Protein AF-E1ZUF9-F1 (afdb_monomer_lite)

Secondary structure (DSSP, 8-state):
-PPEEEEETTTTSHHHHHHHHHHHHSTTEEEEE--SSHHHHHHHHHHTT---EESGGGTT--SEEHHHHHHHHHHHHTS-GGGHHHHTT-EEETTEEE--

pLDDT: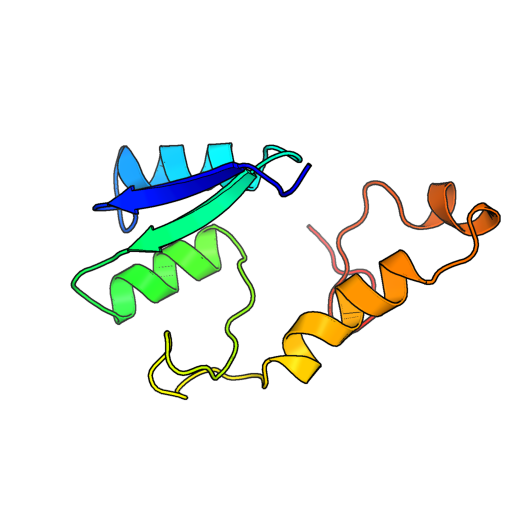 mean 76.31, std 9.72, range [47.28, 91.25]

Sequence (100 aa):
MPPLTAVVTGANKGIGLEIARQLAQHSGTRTVLTARAADRGQAAAAEVKLGYCATDMSSWRGTQSAAQGADTPVWLALLPASENEAITGRFWSGRREEPF

Foldseek 3Di:
DQAAEAEQEPCLDDPSVVVLLVQLVDPRYDYHYDDPDVVSRVVSCVVSPDAFAQDVVNVRPHPHHPCQSCPQVVVVVPDDPVCCVVCPPFDDDPNDTDDD

Radius of gyration: 14.75 Å; chains: 1; bounding box: 31×30×37 Å

Structure (mmCIF, N/CA/C/O backbone):
data_AF-E1ZUF9-F1
#
_entry.id   AF-E1ZUF9-F1
#
loop_
_atom_site.group_PDB
_atom_site.id
_atom_site.type_symbol
_atom_site.label_atom_id
_atom_site.label_alt_id
_atom_site.label_comp_id
_atom_site.label_asym_id
_atom_site.label_entity_id
_atom_site.label_seq_id
_atom_site.pdbx_PDB_ins_code
_atom_site.Cartn_x
_atom_site.Cartn_y
_atom_site.Cartn_z
_atom_site.occupancy
_atom_site.B_iso_or_equiv
_atom_site.auth_seq_id
_atom_site.auth_comp_id
_atom_site.auth_asym_id
_atom_site.auth_atom_id
_atom_site.pdbx_PDB_model_num
ATOM 1 N N . MET A 1 1 ? -19.047 6.386 3.732 1.00 53.34 1 MET A N 1
ATOM 2 C CA . MET A 1 1 ? -18.589 6.970 2.450 1.00 53.34 1 MET A CA 1
ATOM 3 C C . MET A 1 1 ? -17.290 6.286 2.055 1.00 53.34 1 MET A C 1
ATOM 5 O O . MET A 1 1 ? -16.530 5.972 2.964 1.00 53.34 1 MET A O 1
ATOM 9 N N . PRO A 1 2 ? -17.044 6.000 0.765 1.00 54.69 2 PRO A N 1
ATOM 10 C CA . PRO A 1 2 ? -15.747 5.481 0.336 1.00 54.69 2 PRO A CA 1
ATOM 11 C C . PRO A 1 2 ? -14.632 6.491 0.673 1.00 54.69 2 PRO A C 1
ATOM 13 O O . PRO A 1 2 ? -14.899 7.696 0.652 1.00 54.69 2 PRO A O 1
ATOM 16 N N . PRO A 1 3 ? -13.413 6.028 1.005 1.00 65.81 3 PRO A N 1
ATOM 17 C CA . PRO A 1 3 ? -12.301 6.914 1.336 1.00 65.81 3 PRO A CA 1
ATOM 18 C C . PRO A 1 3 ? -11.943 7.804 0.141 1.00 65.81 3 PRO A C 1
ATOM 20 O O . PRO A 1 3 ? -12.025 7.380 -1.017 1.00 65.81 3 PRO A O 1
ATOM 23 N N . LEU A 1 4 ? -11.530 9.041 0.422 1.00 77.75 4 LEU A N 1
ATOM 24 C CA . LEU A 1 4 ? -11.097 9.986 -0.606 1.00 77.75 4 LEU A CA 1
ATOM 25 C C . LEU A 1 4 ? -9.882 9.402 -1.330 1.00 77.75 4 LEU A C 1
ATOM 27 O O . LEU A 1 4 ? -8.925 8.974 -0.694 1.00 77.75 4 LEU A O 1
ATOM 31 N N . THR A 1 5 ? -9.914 9.340 -2.659 1.00 87.44 5 THR A N 1
ATOM 32 C CA . THR A 1 5 ? -8.771 8.835 -3.431 1.00 87.44 5 THR A CA 1
ATOM 33 C C . THR A 1 5 ? -7.912 10.001 -3.892 1.00 87.44 5 THR A C 1
ATOM 35 O O . THR A 1 5 ? -8.398 10.883 -4.597 1.00 87.44 5 THR A O 1
ATOM 38 N N . ALA A 1 6 ? -6.636 9.990 -3.512 1.00 83.31 6 ALA A N 1
ATOM 39 C CA . ALA A 1 6 ? -5.669 11.007 -3.893 1.00 83.31 6 ALA A CA 1
ATOM 40 C C . ALA A 1 6 ? -4.605 10.408 -4.817 1.00 83.31 6 ALA A C 1
ATOM 42 O O . ALA A 1 6 ? -3.889 9.480 -4.438 1.00 83.31 6 ALA A O 1
ATOM 43 N N . VAL A 1 7 ? -4.497 10.949 -6.031 1.00 89.00 7 VAL A N 1
ATOM 44 C CA . VAL A 1 7 ? -3.464 10.570 -7.002 1.00 89.00 7 VAL A CA 1
ATOM 45 C C . VAL A 1 7 ? -2.350 11.602 -6.949 1.00 89.00 7 VAL A C 1
ATOM 47 O O . VAL A 1 7 ? -2.577 12.778 -7.228 1.00 89.00 7 VAL A O 1
ATOM 50 N N . VAL A 1 8 ? -1.142 11.161 -6.610 1.00 84.81 8 VAL A N 1
ATOM 51 C CA . VAL A 1 8 ? 0.019 12.041 -6.494 1.00 84.81 8 VAL A CA 1
ATOM 52 C C . VAL A 1 8 ? 0.949 11.823 -7.684 1.00 84.81 8 VAL A C 1
ATOM 54 O O . VAL A 1 8 ? 1.510 10.741 -7.896 1.00 84.81 8 VAL A O 1
ATOM 57 N N . THR A 1 9 ? 1.099 12.868 -8.496 1.00 82.62 9 THR A N 1
ATOM 58 C CA . THR A 1 9 ? 2.010 12.893 -9.646 1.0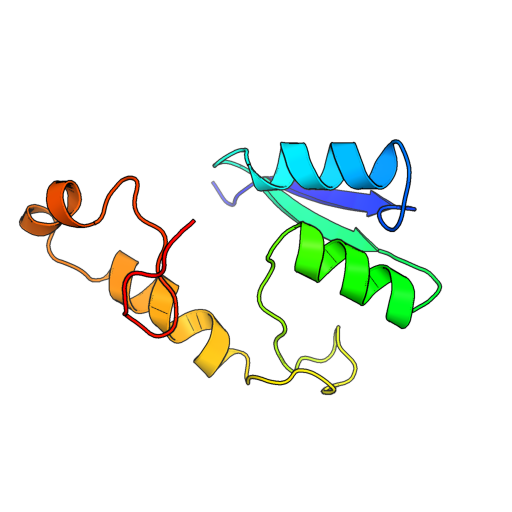0 82.62 9 THR A CA 1
ATOM 59 C C . THR A 1 9 ? 3.407 13.325 -9.234 1.00 82.62 9 THR A C 1
ATOM 61 O O . THR A 1 9 ? 3.557 14.223 -8.411 1.00 82.62 9 THR A O 1
ATOM 64 N N . GLY A 1 10 ? 4.443 12.713 -9.815 1.00 81.31 10 GLY A N 1
ATOM 65 C CA . GLY A 1 10 ? 5.829 13.018 -9.436 1.00 81.31 10 GLY A CA 1
ATOM 66 C C . GLY A 1 10 ? 6.169 12.559 -8.017 1.00 81.31 10 GLY A C 1
ATOM 67 O O . GLY A 1 10 ? 7.095 13.080 -7.403 1.00 81.31 10 GLY A O 1
ATOM 68 N N . ALA A 1 11 ? 5.439 11.567 -7.504 1.00 84.25 11 ALA A N 1
ATOM 69 C CA . ALA A 1 11 ? 5.556 11.087 -6.132 1.00 84.25 11 ALA A CA 1
ATOM 70 C C . ALA A 1 11 ? 6.823 10.252 -5.874 1.00 84.25 11 ALA A C 1
ATOM 72 O O . ALA A 1 11 ? 6.978 9.649 -4.824 1.00 84.25 11 ALA A O 1
ATOM 73 N N . ASN A 1 12 ? 7.749 10.218 -6.833 1.00 82.31 12 ASN A N 1
ATOM 74 C CA . ASN A 1 12 ? 8.996 9.474 -6.737 1.00 82.31 12 ASN A CA 1
ATOM 75 C C . ASN A 1 12 ? 10.152 10.266 -6.098 1.00 82.31 12 ASN A C 1
ATOM 77 O O . ASN A 1 12 ? 11.249 9.723 -6.009 1.00 82.31 12 ASN A O 1
ATOM 81 N N . LYS A 1 13 ? 9.963 11.557 -5.775 1.00 79.62 13 LYS A N 1
ATOM 82 C CA . LYS A 1 13 ? 10.941 12.418 -5.077 1.00 79.62 13 LYS A CA 1
ATOM 83 C C . LYS A 1 13 ? 10.333 13.762 -4.654 1.00 79.62 13 LYS A C 1
ATOM 85 O O . LYS A 1 13 ? 9.312 14.186 -5.194 1.00 79.62 13 LYS A O 1
ATOM 90 N N . GLY A 1 14 ? 11.034 14.487 -3.780 1.00 85.56 14 GLY A N 1
ATOM 91 C CA . GLY A 1 14 ? 10.724 15.880 -3.440 1.00 85.56 14 GLY A CA 1
ATOM 92 C C . GLY A 1 14 ? 9.330 16.051 -2.830 1.00 85.56 14 GLY A C 1
ATOM 93 O O . GLY A 1 14 ? 8.862 15.188 -2.095 1.00 85.56 14 GLY A O 1
ATOM 94 N N . ILE A 1 15 ? 8.651 17.154 -3.160 1.00 76.81 15 ILE A N 1
ATOM 95 C CA . ILE A 1 15 ? 7.352 17.493 -2.557 1.00 76.81 15 ILE A CA 1
ATOM 96 C C . ILE A 1 15 ? 6.252 16.465 -2.856 1.00 76.81 15 ILE A C 1
ATOM 98 O O . ILE A 1 15 ? 5.407 16.211 -2.006 1.00 76.81 15 ILE A O 1
ATOM 102 N N . GLY A 1 16 ? 6.281 15.822 -4.028 1.00 83.56 16 GLY A N 1
ATOM 103 C CA . GLY A 1 16 ? 5.302 14.791 -4.381 1.00 83.56 16 GLY A CA 1
ATOM 104 C C . GLY A 1 16 ? 5.417 13.545 -3.500 1.00 83.56 16 GLY A C 1
ATOM 105 O O . GLY A 1 16 ? 4.406 12.951 -3.143 1.00 8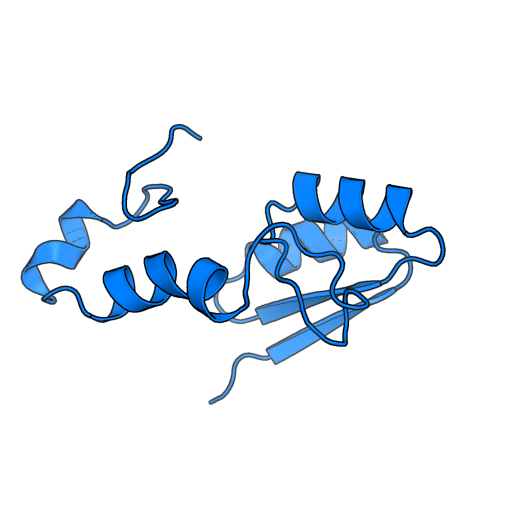3.56 16 GLY A O 1
ATOM 106 N N . LEU A 1 17 ? 6.638 13.160 -3.123 1.00 83.25 17 LEU A N 1
ATOM 107 C CA . LEU A 1 17 ? 6.869 12.035 -2.215 1.00 83.25 17 LEU A CA 1
ATOM 108 C C . LEU A 1 17 ? 6.382 12.359 -0.795 1.00 83.25 17 LEU A C 1
ATOM 110 O O . LEU A 1 17 ? 5.677 11.551 -0.196 1.00 83.25 17 LEU A O 1
ATOM 114 N N . GLU A 1 18 ? 6.667 13.563 -0.290 1.00 79.31 18 GLU A N 1
ATOM 115 C CA . GLU A 1 18 ? 6.217 13.976 1.047 1.00 79.31 18 GLU A CA 1
ATOM 116 C C . GLU A 1 18 ? 4.687 14.116 1.128 1.00 79.31 18 GLU A C 1
ATOM 118 O O . GLU A 1 18 ? 4.079 13.672 2.100 1.00 79.31 18 GLU A O 1
ATOM 123 N N . ILE A 1 19 ? 4.038 14.639 0.080 1.00 85.38 19 ILE A N 1
ATOM 124 C CA . ILE A 1 19 ? 2.570 14.663 -0.019 1.00 85.38 19 ILE A CA 1
ATOM 125 C C . ILE A 1 19 ? 2.011 13.236 0.013 1.00 85.38 19 ILE A C 1
ATOM 127 O O . ILE A 1 19 ? 1.074 12.961 0.760 1.00 85.38 19 ILE A O 1
ATOM 131 N N . ALA A 1 20 ? 2.590 12.310 -0.758 1.00 85.94 20 ALA A N 1
ATOM 132 C CA . ALA A 1 20 ? 2.148 10.918 -0.759 1.00 85.94 20 ALA A CA 1
ATOM 133 C C . ALA A 1 20 ? 2.323 10.254 0.618 1.00 85.94 20 ALA A C 1
ATOM 135 O O . ALA A 1 20 ? 1.425 9.542 1.067 1.00 85.94 20 ALA A O 1
ATOM 136 N N . ARG A 1 21 ? 3.428 10.542 1.316 1.00 81.00 21 ARG A N 1
ATOM 137 C CA . ARG A 1 21 ? 3.705 10.060 2.674 1.00 81.00 21 ARG A CA 1
ATOM 138 C C . ARG A 1 21 ? 2.667 10.561 3.682 1.00 81.00 21 ARG A C 1
ATOM 140 O O . ARG A 1 21 ? 2.099 9.758 4.417 1.00 81.00 21 ARG A O 1
ATOM 147 N N . GLN A 1 22 ? 2.376 11.862 3.694 1.00 80.81 22 GLN A N 1
ATOM 148 C CA . GLN A 1 22 ? 1.402 12.457 4.619 1.00 80.81 22 GLN A CA 1
ATOM 149 C C . GLN A 1 22 ? -0.034 12.002 4.336 1.00 80.81 22 GLN A C 1
ATOM 151 O O . GLN A 1 22 ? -0.786 11.715 5.267 1.00 80.81 22 GLN A O 1
ATOM 156 N N . LEU A 1 23 ? -0.413 11.890 3.059 1.00 85.00 23 LEU A N 1
ATOM 157 C CA . LEU A 1 23 ? -1.729 11.384 2.670 1.00 85.00 23 LEU A CA 1
ATOM 158 C C . LEU A 1 23 ? -1.899 9.910 3.046 1.00 85.00 23 LEU A C 1
ATOM 160 O O . LEU A 1 23 ? -2.972 9.529 3.499 1.00 85.00 23 LEU A O 1
ATOM 164 N N . ALA A 1 24 ? -0.852 9.091 2.896 1.00 77.62 24 ALA A N 1
ATOM 165 C CA . ALA A 1 24 ? -0.866 7.688 3.314 1.00 77.62 24 ALA A CA 1
ATOM 166 C C . ALA A 1 24 ? -0.973 7.507 4.842 1.00 77.62 24 ALA A C 1
ATOM 168 O O . ALA A 1 24 ? -1.464 6.478 5.292 1.00 77.62 24 ALA A O 1
ATOM 169 N N . GLN A 1 25 ? -0.559 8.501 5.639 1.00 74.38 25 GLN A N 1
ATOM 170 C CA . GLN A 1 25 ? -0.711 8.501 7.102 1.00 74.38 25 GLN A CA 1
ATOM 171 C C . GLN A 1 25 ? -2.098 8.976 7.573 1.00 74.38 25 GLN A C 1
ATOM 173 O O . GLN A 1 25 ? -2.448 8.777 8.734 1.00 74.38 25 GLN A O 1
ATOM 178 N N . HIS A 1 26 ? -2.899 9.597 6.700 1.00 75.88 26 HIS A N 1
ATOM 179 C CA . HIS A 1 26 ? -4.250 10.050 7.032 1.00 75.88 26 HIS A CA 1
ATOM 180 C C . HIS A 1 26 ? -5.280 8.937 6.805 1.00 75.88 26 HIS A C 1
ATOM 182 O O . HIS A 1 26 ? -5.530 8.518 5.676 1.00 75.88 26 HIS A O 1
ATOM 188 N N . SER A 1 27 ? -5.969 8.534 7.873 1.00 56.94 27 SER A N 1
ATOM 189 C CA . SER A 1 27 ? -6.919 7.407 7.940 1.00 56.94 27 SER A CA 1
ATOM 190 C C . SER A 1 27 ? -8.153 7.509 7.022 1.00 56.94 27 SER A C 1
ATOM 192 O O . SER A 1 27 ? -8.956 6.582 6.973 1.00 56.94 27 SER A O 1
ATOM 194 N N . GLY A 1 28 ? -8.326 8.619 6.296 1.00 70.38 28 GLY A N 1
ATOM 195 C CA . GLY A 1 28 ? -9.455 8.867 5.390 1.00 70.38 28 GLY A CA 1
ATOM 196 C C . GLY A 1 28 ? -9.123 8.806 3.896 1.00 70.38 28 GLY A C 1
ATOM 197 O O . GLY A 1 28 ? -10.029 8.989 3.076 1.00 70.38 28 GLY A O 1
ATOM 198 N N . THR A 1 29 ? -7.859 8.562 3.533 1.00 72.44 29 THR A N 1
ATOM 199 C CA . THR A 1 29 ? -7.385 8.719 2.153 1.00 72.44 29 THR A CA 1
ATOM 200 C C . THR A 1 29 ? -6.800 7.425 1.598 1.00 72.44 29 THR A C 1
ATOM 202 O O . THR A 1 29 ? -5.914 6.813 2.185 1.00 72.44 29 THR A O 1
ATOM 205 N N . ARG A 1 30 ? -7.249 7.027 0.406 1.00 78.44 30 ARG A N 1
ATOM 206 C CA . ARG A 1 30 ? -6.557 6.045 -0.432 1.00 78.44 30 ARG A CA 1
ATOM 207 C C . ARG A 1 30 ? -5.546 6.781 -1.309 1.00 78.44 30 ARG A C 1
ATOM 209 O O . ARG A 1 30 ? -5.932 7.457 -2.262 1.00 78.44 30 ARG A O 1
ATOM 216 N N . THR A 1 31 ? -4.262 6.625 -1.013 1.00 79.12 31 THR A N 1
ATOM 217 C CA . THR A 1 31 ? -3.185 7.304 -1.749 1.00 79.12 31 THR A CA 1
ATOM 218 C C . THR A 1 31 ? -2.652 6.435 -2.884 1.00 79.12 31 THR A C 1
ATOM 220 O O . THR A 1 31 ? -2.305 5.273 -2.683 1.00 79.12 31 THR A O 1
ATOM 223 N N . VAL A 1 32 ? -2.566 7.004 -4.086 1.00 81.94 32 VAL A N 1
ATOM 224 C CA . VAL A 1 32 ? -2.000 6.371 -5.282 1.00 81.94 32 VAL A CA 1
ATOM 225 C C . VAL A 1 32 ? -0.796 7.185 -5.744 1.00 81.94 32 VAL A C 1
ATOM 227 O O . VAL A 1 32 ? -0.933 8.355 -6.103 1.00 81.94 32 VAL A O 1
ATOM 230 N N . LEU A 1 33 ? 0.386 6.567 -5.759 1.00 84.12 33 LEU A N 1
ATOM 231 C CA . LEU A 1 33 ? 1.589 7.174 -6.325 1.00 84.12 33 LEU A CA 1
ATOM 232 C C . LEU A 1 33 ? 1.701 6.871 -7.819 1.00 84.12 33 LEU A C 1
ATOM 234 O O . LEU A 1 33 ? 1.402 5.767 -8.271 1.00 84.12 33 LEU A O 1
ATOM 238 N N . THR A 1 34 ? 2.212 7.840 -8.575 1.00 78.75 34 THR A N 1
ATOM 239 C CA . THR A 1 34 ? 2.574 7.652 -9.983 1.00 78.75 34 THR A CA 1
ATOM 240 C C . THR A 1 34 ? 4.014 8.095 -10.236 1.00 78.75 34 THR A C 1
ATOM 242 O O . THR A 1 34 ? 4.486 9.105 -9.703 1.00 78.75 34 THR A O 1
ATOM 245 N N . ALA A 1 35 ? 4.726 7.338 -11.070 1.00 79.31 35 ALA A N 1
ATOM 246 C CA . ALA A 1 35 ? 6.099 7.619 -11.470 1.00 79.31 35 ALA A CA 1
ATOM 247 C C . ALA A 1 35 ? 6.327 7.177 -12.921 1.00 79.31 35 ALA A C 1
ATOM 249 O O . ALA A 1 35 ? 5.795 6.160 -13.352 1.00 79.31 35 ALA A O 1
ATOM 250 N N . ARG A 1 36 ? 7.147 7.925 -13.672 1.00 78.44 36 ARG A N 1
ATOM 251 C CA . ARG A 1 36 ? 7.534 7.548 -15.049 1.00 78.44 36 ARG A CA 1
ATOM 252 C C . ARG A 1 36 ? 8.526 6.385 -15.092 1.00 78.44 36 ARG A C 1
ATOM 254 O O . ARG A 1 36 ? 8.541 5.632 -16.054 1.00 78.44 36 ARG A O 1
ATOM 261 N N . ALA A 1 37 ? 9.379 6.293 -14.076 1.00 78.56 37 ALA A N 1
ATOM 262 C CA . ALA A 1 37 ? 10.401 5.264 -13.953 1.00 78.56 37 ALA A CA 1
ATOM 263 C C . ALA A 1 37 ? 9.960 4.278 -12.865 1.00 78.56 37 ALA A C 1
ATOM 265 O O . ALA A 1 37 ? 9.717 4.690 -11.726 1.00 78.56 37 ALA A O 1
ATOM 266 N N . ALA A 1 38 ? 9.782 3.013 -13.247 1.00 71.50 38 ALA A N 1
ATOM 267 C CA . ALA A 1 38 ? 9.171 1.994 -12.397 1.00 71.50 38 ALA A CA 1
ATOM 268 C C . ALA A 1 38 ? 10.018 1.689 -11.153 1.00 71.50 38 ALA A C 1
ATOM 270 O O . ALA A 1 38 ? 9.478 1.611 -10.057 1.00 71.50 38 ALA A O 1
ATOM 271 N N . ASP A 1 39 ? 11.338 1.622 -11.314 1.00 73.94 39 ASP A N 1
ATOM 272 C CA . ASP A 1 39 ? 12.332 1.467 -10.247 1.00 73.94 39 ASP A CA 1
ATOM 273 C C . ASP A 1 39 ? 12.200 2.556 -9.168 1.00 73.94 39 ASP A C 1
ATOM 275 O O . ASP A 1 39 ? 12.138 2.276 -7.972 1.00 73.94 39 ASP A O 1
ATOM 279 N N . ARG A 1 40 ? 12.068 3.816 -9.590 1.00 75.81 40 ARG A N 1
ATOM 280 C CA . ARG A 1 40 ? 11.911 4.956 -8.678 1.00 75.81 40 ARG A CA 1
ATOM 281 C C . ARG A 1 40 ? 10.529 5.003 -8.038 1.00 75.81 40 ARG A C 1
ATOM 283 O O . ARG A 1 40 ? 10.402 5.451 -6.904 1.00 75.81 40 ARG A O 1
ATOM 290 N N . GLY A 1 41 ? 9.498 4.564 -8.758 1.00 75.88 41 GLY A N 1
ATOM 291 C CA . GLY A 1 41 ? 8.148 4.420 -8.213 1.00 75.88 41 GLY A CA 1
ATOM 292 C C . GLY A 1 41 ? 8.070 3.328 -7.148 1.00 75.88 41 GLY A C 1
ATOM 293 O O . GLY A 1 41 ? 7.436 3.524 -6.118 1.00 75.88 41 GLY A O 1
ATOM 294 N N . GLN A 1 42 ? 8.764 2.212 -7.364 1.00 67.06 42 GLN A N 1
ATOM 295 C CA . GLN A 1 42 ? 8.857 1.109 -6.409 1.00 67.06 42 GLN A CA 1
ATOM 296 C C . GLN A 1 42 ? 9.627 1.509 -5.153 1.00 67.06 42 GLN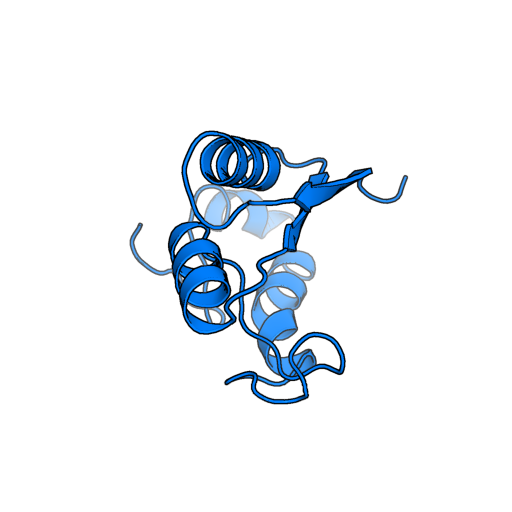 A C 1
ATOM 298 O O . GLN A 1 42 ? 9.152 1.242 -4.054 1.00 67.06 42 GLN A O 1
ATOM 303 N N . ALA A 1 43 ? 10.764 2.195 -5.301 1.00 73.88 43 ALA A N 1
ATOM 304 C CA . ALA A 1 43 ? 11.515 2.720 -4.162 1.00 73.88 43 ALA A CA 1
ATOM 305 C C . ALA A 1 43 ? 10.649 3.658 -3.301 1.00 73.88 43 ALA A C 1
ATOM 307 O O . ALA A 1 43 ? 10.582 3.486 -2.090 1.00 73.88 43 ALA A O 1
ATOM 308 N N . ALA A 1 44 ? 9.907 4.573 -3.934 1.00 75.62 44 ALA A N 1
ATOM 309 C CA . ALA A 1 44 ? 8.984 5.473 -3.245 1.00 75.62 44 ALA A CA 1
ATOM 310 C C . ALA A 1 44 ? 7.806 4.738 -2.578 1.00 75.62 44 ALA A C 1
ATOM 312 O O . ALA A 1 44 ? 7.427 5.062 -1.459 1.00 75.62 44 ALA A O 1
ATOM 313 N N . ALA A 1 45 ? 7.225 3.727 -3.226 1.00 70.81 45 ALA A N 1
ATOM 314 C CA . ALA A 1 45 ? 6.145 2.936 -2.633 1.00 70.81 45 ALA A CA 1
ATOM 315 C C . ALA A 1 45 ? 6.625 2.077 -1.450 1.00 70.81 45 ALA A C 1
ATOM 317 O O . ALA A 1 45 ? 5.880 1.905 -0.489 1.00 70.81 45 ALA A O 1
ATOM 318 N N . ALA A 1 46 ? 7.860 1.566 -1.508 1.00 66.25 46 ALA A N 1
ATOM 319 C CA . ALA A 1 46 ? 8.498 0.833 -0.418 1.00 66.25 46 ALA A CA 1
ATOM 320 C C . ALA A 1 46 ? 8.853 1.757 0.756 1.00 66.25 46 ALA A C 1
ATOM 322 O O . ALA A 1 46 ? 8.615 1.396 1.905 1.00 66.25 46 ALA A O 1
ATOM 323 N N . GLU A 1 47 ? 9.340 2.966 0.470 1.00 65.38 47 GLU A N 1
ATOM 324 C CA . GLU A 1 47 ? 9.542 4.026 1.464 1.00 65.38 47 GLU A CA 1
ATOM 325 C C . GLU A 1 47 ? 8.223 4.394 2.164 1.00 65.38 47 GLU A C 1
ATOM 327 O O . GLU A 1 47 ? 8.184 4.571 3.379 1.00 65.38 47 GLU A O 1
ATOM 332 N N . VAL A 1 48 ? 7.119 4.414 1.411 1.00 63.59 48 VAL A N 1
ATOM 333 C CA . VAL A 1 48 ? 5.760 4.670 1.918 1.00 63.59 48 VAL A CA 1
ATOM 334 C C . VAL A 1 48 ? 5.061 3.369 2.398 1.00 63.59 48 VAL A C 1
ATOM 336 O O . VAL A 1 48 ? 3.903 3.408 2.804 1.00 63.59 48 VAL A O 1
ATOM 339 N N . LYS A 1 49 ? 5.767 2.219 2.406 1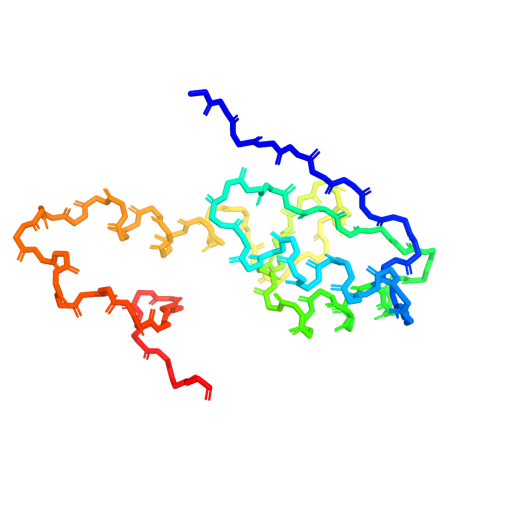.00 56.81 49 LYS A N 1
ATOM 340 C CA . LYS A 1 49 ? 5.312 0.863 2.803 1.00 56.81 49 LYS A CA 1
ATOM 341 C C . LYS A 1 49 ? 3.906 0.482 2.290 1.00 56.81 49 LYS A C 1
ATOM 343 O O . LYS A 1 49 ? 3.054 0.020 3.047 1.00 56.81 49 LYS A O 1
ATOM 348 N N . LEU A 1 50 ? 3.659 0.619 0.987 1.00 56.00 50 LEU A N 1
ATOM 349 C CA . LEU A 1 50 ? 2.440 0.118 0.334 1.00 56.00 50 LEU A CA 1
ATOM 350 C C . LEU A 1 50 ? 2.693 -1.284 -0.259 1.00 56.00 50 LEU A C 1
ATOM 352 O O . LEU A 1 50 ? 3.613 -1.463 -1.055 1.00 56.00 50 LEU A O 1
ATOM 356 N N . GLY A 1 51 ? 1.896 -2.291 0.124 1.00 60.50 51 GLY A N 1
ATOM 357 C CA . GLY A 1 51 ? 2.052 -3.682 -0.337 1.00 60.50 51 GLY A CA 1
ATOM 358 C C . GLY A 1 51 ? 2.030 -3.837 -1.870 1.00 60.50 51 GLY A C 1
ATOM 359 O O . GLY A 1 51 ? 1.168 -3.277 -2.550 1.00 60.50 51 GLY A O 1
ATOM 360 N N . TYR A 1 52 ? 2.968 -4.614 -2.428 1.00 66.25 52 TYR A N 1
ATOM 361 C CA . TYR A 1 52 ? 3.198 -4.724 -3.878 1.00 66.25 52 TYR A CA 1
ATOM 362 C C . TYR A 1 52 ? 2.486 -5.936 -4.510 1.00 66.25 52 TYR A C 1
ATOM 364 O O . TYR A 1 52 ? 3.060 -7.010 -4.705 1.00 66.25 52 TYR A O 1
ATOM 372 N N . CYS A 1 53 ? 1.210 -5.750 -4.852 1.00 72.06 53 CYS A N 1
ATOM 373 C CA . CYS A 1 53 ? 0.365 -6.801 -5.427 1.00 72.06 53 CYS A CA 1
ATOM 374 C C . CYS A 1 53 ? 0.479 -6.908 -6.961 1.00 72.06 53 CYS A C 1
ATOM 376 O O . CYS A 1 53 ? 0.556 -5.902 -7.672 1.00 72.06 53 CYS A O 1
ATOM 378 N N . ALA A 1 54 ? 0.425 -8.132 -7.488 1.00 67.56 54 ALA A N 1
ATOM 379 C CA . ALA A 1 54 ? 0.382 -8.474 -8.904 1.00 67.56 54 ALA A CA 1
ATOM 380 C C . ALA A 1 54 ? -1.035 -8.223 -9.416 1.00 67.56 54 ALA A C 1
ATOM 382 O O . ALA A 1 54 ? -1.963 -8.987 -9.156 1.00 67.56 54 ALA A O 1
ATOM 383 N N . THR A 1 55 ? -1.194 -7.095 -10.092 1.00 65.12 55 THR A N 1
ATOM 384 C CA . THR A 1 55 ? -2.452 -6.614 -10.655 1.00 65.12 55 THR A CA 1
ATOM 385 C C . THR A 1 55 ? -2.160 -6.011 -12.023 1.00 65.12 55 THR A C 1
ATOM 387 O O . THR A 1 55 ? -0.997 -5.796 -12.375 1.00 65.12 55 THR A O 1
ATOM 390 N N . ASP A 1 56 ? -3.202 -5.686 -12.781 1.00 50.41 56 ASP A N 1
ATOM 391 C CA . ASP A 1 56 ? -3.061 -4.970 -14.052 1.00 50.41 56 ASP A CA 1
ATOM 392 C C . ASP A 1 56 ? -2.219 -3.681 -13.905 1.00 50.41 56 ASP A C 1
ATOM 394 O O . ASP A 1 56 ? -1.293 -3.424 -14.674 1.00 50.41 56 ASP A O 1
ATOM 398 N N . MET A 1 57 ? -2.416 -2.947 -12.803 1.00 47.28 57 MET A N 1
ATOM 399 C CA . MET A 1 57 ? -1.684 -1.712 -12.493 1.00 47.28 57 MET A CA 1
ATOM 400 C C . MET A 1 57 ? -0.182 -1.917 -12.235 1.00 47.28 57 MET A C 1
ATOM 402 O O . MET A 1 57 ? 0.590 -0.971 -12.374 1.00 47.28 57 MET A O 1
ATOM 406 N N . SER A 1 58 ? 0.250 -3.128 -11.865 1.00 56.56 58 SER A N 1
ATOM 407 C CA . SER A 1 58 ? 1.668 -3.491 -11.715 1.00 56.56 58 SER A CA 1
ATOM 408 C C . SER A 1 58 ? 2.197 -4.314 -12.893 1.00 56.56 58 SER A C 1
ATOM 410 O O . SER A 1 58 ? 3.282 -4.893 -12.807 1.00 56.56 58 SER A O 1
ATOM 412 N N . SER A 1 59 ? 1.440 -4.396 -13.995 1.00 69.56 59 SER A N 1
ATOM 413 C CA . SER A 1 59 ? 1.710 -5.303 -15.117 1.00 69.56 59 SER A CA 1
ATOM 414 C C . SER A 1 59 ? 1.949 -6.746 -14.656 1.00 69.56 59 SER A C 1
ATOM 416 O O . SER A 1 59 ? 2.828 -7.427 -15.182 1.00 69.56 59 SER A O 1
ATOM 418 N N . TRP A 1 60 ? 1.220 -7.188 -13.626 1.00 69.81 60 TRP A N 1
ATOM 419 C CA . TRP A 1 60 ? 1.359 -8.509 -13.002 1.00 69.81 60 TRP A CA 1
ATOM 420 C C . TRP A 1 60 ? 2.751 -8.811 -12.417 1.00 69.81 60 TRP A C 1
ATOM 422 O O . TRP A 1 60 ? 3.059 -9.963 -12.136 1.00 69.81 60 TRP A O 1
ATOM 432 N N . ARG A 1 61 ? 3.592 -7.791 -12.183 1.00 61.00 61 ARG A N 1
ATOM 433 C CA . ARG A 1 61 ? 4.961 -7.951 -11.650 1.00 61.00 61 ARG A CA 1
ATOM 434 C C . ARG A 1 61 ? 5.050 -7.882 -10.125 1.00 61.00 61 ARG A C 1
ATOM 436 O O . ARG A 1 61 ? 6.149 -7.727 -9.598 1.00 61.00 61 ARG A O 1
ATOM 443 N N . GLY A 1 62 ? 3.918 -7.919 -9.425 1.00 64.00 62 GLY A N 1
ATOM 444 C CA . GLY A 1 62 ? 3.875 -7.931 -7.963 1.00 64.00 62 GLY A CA 1
ATOM 445 C C . GLY A 1 62 ? 4.472 -9.204 -7.370 1.00 64.00 62 GLY A C 1
ATOM 446 O O . GLY A 1 62 ? 4.397 -10.267 -7.980 1.00 64.00 62 GLY A O 1
ATOM 447 N N . THR A 1 63 ? 5.040 -9.108 -6.169 1.00 75.94 63 THR A N 1
ATOM 448 C CA . THR A 1 63 ? 5.579 -10.267 -5.433 1.00 75.94 63 THR A CA 1
ATOM 449 C C . THR A 1 63 ? 4.495 -11.054 -4.693 1.00 75.94 63 THR A C 1
ATOM 451 O O . THR A 1 63 ? 4.748 -12.162 -4.230 1.00 75.94 63 THR A O 1
ATOM 454 N N . GLN A 1 64 ? 3.288 -10.493 -4.589 1.00 75.94 64 GLN A N 1
ATOM 455 C CA . GLN A 1 64 ? 2.125 -11.098 -3.943 1.00 75.94 64 GLN A CA 1
ATOM 456 C C . GLN A 1 64 ? 0.906 -10.994 -4.861 1.00 75.94 64 GLN A C 1
ATOM 458 O O . GLN A 1 64 ? 0.777 -10.026 -5.602 1.00 75.94 64 GLN A O 1
ATOM 463 N N . SER A 1 65 ? -0.027 -11.940 -4.817 1.00 82.12 65 SER A N 1
ATOM 464 C CA . SER A 1 65 ? -1.344 -11.759 -5.438 1.00 82.12 65 SER A CA 1
ATOM 465 C C . SER A 1 65 ? -2.169 -10.710 -4.679 1.00 82.12 65 SER A C 1
ATOM 467 O O . SER A 1 65 ? -1.906 -10.422 -3.511 1.00 82.12 65 SER A O 1
ATOM 469 N N . ALA A 1 66 ? -3.214 -10.166 -5.310 1.00 73.38 66 ALA A N 1
ATOM 470 C CA . ALA A 1 66 ? -4.151 -9.268 -4.625 1.00 73.38 66 ALA A CA 1
ATOM 471 C C . ALA A 1 66 ? -4.778 -9.914 -3.372 1.00 73.38 66 ALA A C 1
ATOM 473 O O . ALA A 1 66 ? -4.937 -9.251 -2.352 1.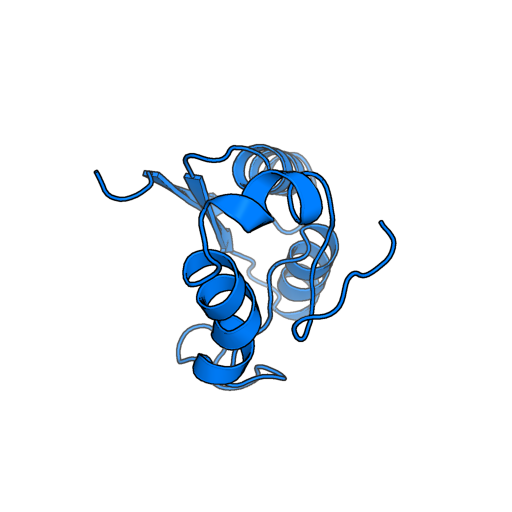00 73.38 66 ALA A O 1
ATOM 474 N N . ALA A 1 67 ? -5.074 -11.217 -3.426 1.00 77.81 67 ALA A N 1
ATOM 475 C CA . ALA A 1 67 ? -5.589 -11.963 -2.281 1.00 77.81 67 ALA A CA 1
ATOM 476 C C . ALA A 1 67 ? -4.556 -12.061 -1.144 1.00 77.81 67 ALA A C 1
ATOM 478 O O . ALA A 1 67 ? -4.904 -11.866 0.015 1.00 77.81 67 ALA A O 1
ATOM 479 N N . GLN A 1 68 ? -3.282 -12.303 -1.471 1.00 79.00 68 GLN A N 1
ATOM 480 C CA . GLN A 1 68 ? -2.200 -12.352 -0.482 1.00 79.00 68 GLN A CA 1
ATOM 481 C C . GLN A 1 68 ? -1.958 -10.990 0.177 1.00 79.00 68 GLN A C 1
ATOM 483 O O . GLN A 1 68 ? -1.775 -10.928 1.388 1.00 79.00 68 GLN A O 1
ATOM 488 N N . GLY A 1 69 ? -2.005 -9.897 -0.590 1.00 74.50 69 GLY A N 1
ATOM 489 C CA . GLY A 1 69 ? -1.900 -8.548 -0.026 1.00 74.50 69 GLY A CA 1
ATOM 490 C C . GLY A 1 69 ? -3.101 -8.152 0.842 1.00 74.50 69 GLY A C 1
ATOM 491 O O . GLY A 1 69 ? -2.950 -7.376 1.782 1.00 74.50 69 GLY A O 1
ATOM 492 N N . ALA A 1 70 ? -4.286 -8.701 0.561 1.00 77.88 70 ALA A N 1
ATOM 493 C CA . ALA A 1 70 ? -5.501 -8.443 1.331 1.00 77.88 70 ALA A CA 1
ATOM 494 C C . ALA A 1 70 ? -5.605 -9.270 2.626 1.00 77.88 70 ALA A C 1
ATOM 496 O O . ALA A 1 70 ? -6.399 -8.931 3.497 1.00 77.88 70 ALA A O 1
ATOM 497 N N . ASP A 1 71 ? -4.818 -10.334 2.776 1.00 85.50 71 ASP A N 1
ATOM 498 C CA . ASP A 1 71 ? -4.969 -11.315 3.854 1.00 85.50 71 ASP A CA 1
ATOM 499 C C . ASP A 1 71 ? -4.922 -10.702 5.265 1.00 85.50 71 ASP A C 1
ATOM 501 O O . ASP A 1 71 ? -5.850 -10.862 6.056 1.00 85.50 71 ASP A O 1
ATOM 505 N N . THR A 1 72 ? -3.858 -9.958 5.572 1.00 82.44 72 THR A N 1
ATOM 506 C CA . THR A 1 72 ? -3.670 -9.329 6.888 1.00 82.44 72 THR A CA 1
ATOM 507 C C . THR A 1 72 ? -4.714 -8.250 7.198 1.00 82.44 72 THR A C 1
ATOM 509 O O . THR A 1 72 ? -5.302 -8.319 8.276 1.00 82.44 72 THR A O 1
ATOM 512 N N . PRO A 1 73 ? -5.015 -7.285 6.302 1.00 76.81 73 PRO A N 1
ATOM 513 C CA . PRO A 1 73 ? -6.052 -6.293 6.586 1.00 76.81 73 PRO A CA 1
ATOM 514 C C . PRO A 1 73 ? -7.457 -6.902 6.694 1.00 76.81 73 PRO A C 1
ATOM 516 O O . PRO A 1 73 ? -8.240 -6.450 7.525 1.00 76.81 73 PRO A O 1
ATOM 519 N N . VAL A 1 74 ? -7.779 -7.944 5.917 1.00 83.31 74 VAL A N 1
ATOM 520 C CA . VAL A 1 74 ? -9.057 -8.663 6.054 1.00 83.31 74 VAL A CA 1
ATOM 521 C C . VAL A 1 74 ? -9.126 -9.401 7.388 1.00 83.31 74 VAL A C 1
ATOM 523 O O . VAL A 1 74 ? -10.141 -9.316 8.069 1.00 83.31 74 VAL A O 1
ATOM 526 N N . TRP A 1 75 ? -8.058 -10.092 7.791 1.00 87.88 75 TRP A N 1
ATOM 527 C CA . TRP A 1 75 ? -8.000 -10.773 9.084 1.00 87.88 75 TRP A CA 1
ATOM 528 C C . TRP A 1 75 ? -8.202 -9.801 10.252 1.00 87.88 75 TRP A C 1
ATOM 530 O O . TRP A 1 75 ? -9.069 -10.051 11.084 1.00 87.88 75 TRP A O 1
ATOM 540 N N . LEU A 1 76 ? -7.489 -8.669 10.266 1.00 83.94 76 LEU A N 1
ATOM 541 C CA . LEU A 1 76 ? -7.647 -7.631 11.293 1.00 83.94 76 LEU A CA 1
ATOM 542 C C . LEU A 1 76 ? -9.081 -7.084 11.346 1.00 83.94 76 LEU A C 1
ATOM 544 O O . LEU A 1 76 ? -9.615 -6.872 12.429 1.00 83.94 76 LEU A O 1
ATOM 548 N N . ALA A 1 77 ? -9.723 -6.892 10.189 1.00 84.25 77 ALA A N 1
ATOM 549 C CA . ALA A 1 77 ? -11.100 -6.401 10.108 1.00 84.25 77 ALA A CA 1
ATOM 550 C C . ALA A 1 77 ? -12.151 -7.408 10.610 1.00 84.25 77 ALA A C 1
ATOM 552 O O . ALA A 1 77 ? -13.277 -7.015 10.911 1.00 84.25 77 ALA A O 1
ATOM 553 N N . LEU A 1 78 ? -11.803 -8.695 10.666 1.00 88.38 78 LEU A N 1
ATOM 554 C CA . LEU A 1 78 ? -12.684 -9.779 11.104 1.00 88.38 78 LEU A CA 1
ATOM 555 C C . LEU A 1 78 ? -12.462 -10.185 12.567 1.00 88.38 78 LEU A C 1
ATOM 557 O O . LEU A 1 78 ? -13.184 -11.054 13.058 1.00 88.38 78 LEU A O 1
ATOM 561 N N . LEU A 1 79 ? -11.485 -9.594 13.262 1.00 88.19 79 LEU A N 1
ATOM 562 C CA . LEU A 1 79 ? -11.268 -9.875 14.677 1.00 88.19 79 LEU A CA 1
ATOM 563 C C . LEU A 1 79 ? -12.463 -9.395 15.525 1.00 88.19 79 LEU A C 1
ATOM 565 O O . LEU A 1 79 ? -13.078 -8.369 15.215 1.00 88.19 79 LEU A O 1
ATOM 569 N N . PRO A 1 80 ? -12.813 -10.117 16.606 1.00 91.25 80 PRO A N 1
ATOM 570 C CA . PRO A 1 80 ? -13.808 -9.661 17.564 1.00 91.25 80 PRO A CA 1
ATOM 571 C C . PRO A 1 80 ? -13.448 -8.282 18.116 1.00 91.25 80 PRO A C 1
ATOM 573 O O . PRO A 1 80 ? -12.291 -8.010 18.427 1.00 91.25 80 PRO A O 1
ATOM 576 N N . ALA A 1 81 ? -14.451 -7.433 18.342 1.00 85.44 81 ALA A N 1
ATOM 577 C CA . ALA A 1 81 ? -14.226 -6.091 18.885 1.00 85.44 81 ALA A CA 1
ATOM 578 C C . ALA A 1 81 ? -13.495 -6.095 20.244 1.00 85.44 81 ALA A C 1
ATOM 580 O O . ALA A 1 81 ? -12.811 -5.129 20.575 1.00 85.44 81 ALA A O 1
ATOM 581 N N . SER A 1 82 ? -13.601 -7.186 21.011 1.00 88.56 82 SER A N 1
ATOM 582 C CA . SER A 1 82 ? -12.857 -7.390 22.259 1.00 88.56 82 SER A CA 1
ATOM 583 C C . SER A 1 82 ? -11.337 -7.444 22.076 1.00 88.56 82 SER A C 1
ATOM 585 O O . SER A 1 82 ? -10.612 -7.252 23.043 1.00 88.56 82 SER A O 1
ATOM 587 N N . GLU A 1 83 ? -10.843 -7.702 20.864 1.00 84.25 83 GLU A N 1
ATOM 588 C CA . GLU A 1 83 ? -9.410 -7.784 20.551 1.00 84.25 83 GLU A CA 1
ATOM 589 C C . GLU A 1 83 ? -8.829 -6.457 20.034 1.00 84.25 83 GLU A C 1
ATOM 591 O O . GLU A 1 83 ? -7.615 -6.337 19.871 1.00 84.25 83 GLU A O 1
ATOM 596 N N . ASN A 1 84 ? -9.663 -5.430 19.823 1.00 79.56 84 ASN A N 1
ATOM 597 C CA . ASN A 1 84 ? -9.241 -4.154 19.236 1.00 79.56 84 ASN A CA 1
ATOM 598 C C . ASN A 1 84 ? -8.114 -3.467 20.019 1.00 79.56 84 ASN A C 1
ATOM 600 O O . ASN A 1 84 ? -7.168 -2.962 19.413 1.00 79.56 84 ASN A O 1
ATOM 604 N N . GLU A 1 85 ? -8.181 -3.453 21.353 1.00 81.06 85 GLU A N 1
ATOM 605 C CA . GLU A 1 85 ? -7.126 -2.846 22.178 1.00 81.06 85 GLU A CA 1
ATOM 606 C C . GLU A 1 85 ? -5.780 -3.562 22.014 1.00 81.06 85 GLU A C 1
ATOM 608 O O . GLU A 1 85 ? -4.737 -2.915 22.009 1.00 81.06 85 GLU A O 1
ATOM 613 N N . ALA A 1 86 ? -5.791 -4.883 21.814 1.00 79.69 86 ALA A N 1
ATOM 614 C CA . ALA A 1 86 ? -4.574 -5.683 21.703 1.00 79.69 86 ALA A CA 1
ATOM 615 C C . ALA A 1 86 ? -3.853 -5.513 20.354 1.00 79.69 86 ALA A C 1
ATOM 617 O O . ALA A 1 86 ? -2.652 -5.782 20.262 1.00 79.69 86 ALA A O 1
ATOM 618 N N . ILE A 1 87 ? -4.561 -5.089 19.305 1.00 82.94 87 ILE A N 1
ATOM 619 C CA . ILE A 1 87 ? -4.019 -4.970 17.941 1.00 82.94 87 ILE A CA 1
ATOM 620 C C . ILE A 1 87 ? -3.761 -3.521 17.512 1.00 82.94 87 ILE A C 1
ATOM 622 O O . ILE A 1 87 ? -2.994 -3.290 16.575 1.00 82.94 87 ILE A O 1
ATOM 626 N N . THR A 1 88 ? -4.384 -2.550 18.185 1.00 78.94 88 THR A N 1
ATOM 627 C CA . THR A 1 88 ? -4.284 -1.122 17.852 1.00 78.94 88 THR A CA 1
ATOM 628 C C . THR A 1 88 ? -2.887 -0.570 18.144 1.00 78.94 88 THR A C 1
ATOM 630 O O . THR A 1 88 ? -2.257 -0.927 19.133 1.00 78.94 88 THR A O 1
ATOM 633 N N . GLY A 1 89 ? -2.393 0.327 17.281 1.00 75.81 89 GLY A N 1
ATOM 634 C CA . GLY A 1 89 ? -1.086 0.983 17.446 1.00 75.81 89 GLY A CA 1
ATOM 635 C C . GLY A 1 89 ? 0.121 0.109 17.087 1.00 75.81 89 GLY A C 1
ATOM 636 O O . GLY A 1 89 ? 1.258 0.548 17.238 1.00 75.81 89 GLY A O 1
ATOM 637 N N . ARG A 1 90 ? -0.120 -1.108 16.593 1.00 80.94 90 ARG A N 1
ATOM 638 C CA . ARG A 1 90 ? 0.904 -2.086 16.210 1.00 80.94 90 ARG A CA 1
ATOM 639 C C . ARG A 1 90 ? 0.953 -2.222 14.690 1.00 80.94 90 ARG A C 1
ATOM 641 O O . ARG A 1 90 ? -0.041 -1.977 14.003 1.00 80.94 90 ARG A O 1
ATOM 648 N N . PHE A 1 91 ? 2.106 -2.612 14.158 1.00 78.06 91 PHE A N 1
ATOM 649 C CA . PHE A 1 91 ? 2.277 -2.873 12.731 1.00 78.06 91 PHE A CA 1
ATOM 650 C C . PHE A 1 91 ? 2.135 -4.371 12.456 1.00 78.06 91 PHE A C 1
ATOM 652 O O . PHE A 1 91 ? 2.730 -5.183 13.156 1.00 78.06 91 PHE A O 1
ATOM 659 N N . TRP A 1 92 ? 1.337 -4.740 11.452 1.00 81.00 92 TRP A N 1
ATOM 660 C CA . TRP A 1 92 ? 1.005 -6.133 11.153 1.00 81.00 92 TRP A CA 1
ATOM 661 C C . TRP A 1 92 ? 1.315 -6.482 9.696 1.00 81.00 92 TRP A C 1
ATOM 663 O O . TRP A 1 92 ? 0.888 -5.781 8.778 1.00 81.00 92 TRP A O 1
ATOM 673 N N . SER A 1 93 ? 1.997 -7.607 9.479 1.00 81.81 93 SER A N 1
ATOM 674 C CA . SER A 1 93 ? 2.283 -8.187 8.163 1.00 81.81 93 SER A CA 1
ATOM 675 C C . SER A 1 93 ? 2.197 -9.708 8.232 1.00 81.81 93 SER A C 1
ATOM 677 O O . SER A 1 93 ? 2.672 -10.323 9.183 1.00 81.81 93 SER A O 1
ATOM 679 N N . GLY A 1 94 ? 1.553 -10.345 7.253 1.00 84.88 94 GLY A N 1
ATOM 680 C CA . GLY A 1 94 ? 1.384 -11.803 7.246 1.00 84.88 94 GLY A CA 1
ATOM 681 C C . GLY A 1 94 ? 0.715 -12.349 8.517 1.00 84.88 94 GLY A C 1
ATOM 682 O O . GLY A 1 94 ? 1.096 -13.419 8.991 1.00 84.88 94 GLY A O 1
ATOM 683 N N . ARG A 1 95 ? -0.241 -11.596 9.088 1.00 89.25 95 ARG A N 1
ATOM 684 C CA . ARG A 1 95 ? -0.915 -11.873 10.378 1.00 89.25 95 ARG A CA 1
ATOM 685 C C . ARG A 1 95 ? 0.029 -11.984 11.582 1.00 89.25 95 ARG A C 1
ATOM 687 O O . ARG A 1 95 ? -0.281 -12.653 12.565 1.00 89.25 95 ARG A O 1
ATOM 694 N N . ARG A 1 96 ? 1.192 -11.344 11.506 1.00 88.81 96 ARG A N 1
ATOM 695 C CA . ARG A 1 96 ? 2.158 -11.238 12.599 1.00 88.81 96 ARG A CA 1
ATOM 696 C C . ARG A 1 96 ? 2.438 -9.777 12.869 1.00 88.81 96 ARG A C 1
ATOM 698 O O . ARG A 1 96 ? 2.427 -8.968 11.945 1.00 88.81 96 ARG A O 1
ATOM 705 N N . GLU A 1 97 ? 2.660 -9.452 14.131 1.00 87.88 97 GLU A N 1
ATOM 706 C CA . GLU A 1 97 ? 3.204 -8.149 14.475 1.00 87.88 97 GLU A CA 1
ATOM 707 C C . GLU A 1 97 ? 4.655 -8.074 13.993 1.00 87.88 97 GLU A C 1
ATOM 709 O O . GLU A 1 97 ? 5.426 -9.017 14.170 1.00 87.88 97 GLU A O 1
ATOM 714 N N . GLU A 1 98 ? 5.010 -6.947 13.396 1.00 81.50 98 GLU A N 1
ATOM 715 C CA . GLU A 1 98 ? 6.356 -6.635 12.933 1.00 81.50 98 GLU A CA 1
ATOM 716 C C . GLU A 1 98 ? 6.848 -5.357 13.641 1.00 81.50 98 GLU A C 1
ATOM 718 O O . GLU A 1 98 ? 6.043 -4.453 13.897 1.00 81.50 98 GLU A O 1
ATOM 723 N N . PRO A 1 99 ? 8.151 -5.239 13.954 1.00 74.38 99 PRO A N 1
ATOM 724 C CA . PRO A 1 99 ? 8.713 -4.021 14.529 1.00 74.38 99 PRO A CA 1
ATOM 725 C C . PRO A 1 99 ? 8.602 -2.835 13.562 1.00 74.38 99 PRO A C 1
ATOM 727 O O . PRO A 1 99 ? 8.601 -3.008 12.338 1.00 74.38 99 PRO A O 1
ATOM 730 N N . PHE A 1 100 ? 8.532 -1.625 14.120 1.00 56.03 100 PHE A N 1
ATOM 731 C CA . PHE A 1 100 ? 8.428 -0.387 13.346 1.00 56.03 100 PHE A CA 1
ATOM 732 C C . PHE A 1 100 ? 9.772 0.085 12.784 1.00 56.03 100 PHE A C 1
ATOM 734 O O . PHE A 1 100 ? 10.755 0.097 13.560 1.00 56.03 100 PHE A O 1
#

Organism: Chlorella variabilis (NCBI:txid554065)

InterPro domains:
  IPR002347 Short-chain dehydrogenase/reductase SDR [PF00106] (5-70)
  IPR036291 NAD(P)-binding domain superfamily [SSF51735] (5-70)